Protein AF-A0A443Q8Z9-F1 (afdb_monomer)

Sequence (132 aa):
MYGNGLKPSIWPAFQRRFGIKQIIEFYGATESNSLLINILGKEGACGFFPRTVPLWFLKLLYPVALVKANEVTGEVIRNEKGLCDLVRTSGGSGLFVGKIRNDAIHRFDGYVNQAESSKKVLKDVFKKGDAF

Radius of gyration: 16.81 Å; Cα contacts (8 Å, |Δi|>4): 194; chains: 1; bounding box: 46×32×43 Å

Solvent-accessible surface area (backbone atoms only — not comparable to full-atom values): 7893 Å² total; per-residue (Å²): 88,78,49,77,72,70,59,60,89,49,43,65,59,51,30,64,76,69,69,50,90,50,51,32,27,38,42,70,52,98,80,47,41,48,72,35,49,12,78,84,41,52,84,82,47,53,43,80,81,73,82,87,52,59,66,71,60,49,42,68,80,52,48,56,48,47,29,28,33,43,90,84,81,64,48,72,42,58,48,99,87,63,27,48,39,68,52,84,55,89,92,60,68,55,46,79,44,33,44,52,41,100,46,97,69,26,39,68,90,65,50,96,52,60,71,64,30,56,73,70,51,45,65,25,38,89,44,89,86,39,46,45

Structure (mmCIF, N/CA/C/O backbone):
data_AF-A0A443Q8Z9-F1
#
_entry.id   AF-A0A443Q8Z9-F1
#
loop_
_atom_site.group_PDB
_atom_site.id
_atom_site.type_symbol
_atom_site.label_atom_id
_atom_site.label_alt_id
_atom_site.label_comp_id
_atom_site.label_asym_id
_atom_site.label_entity_id
_atom_site.label_seq_id
_atom_site.pdbx_PDB_ins_code
_atom_site.Cartn_x
_atom_site.Cartn_y
_atom_site.Cartn_z
_atom_site.occupancy
_atom_site.B_iso_or_equiv
_atom_site.auth_seq_id
_atom_site.auth_comp_id
_atom_site.auth_asym_id
_atom_site.auth_atom_id
_atom_site.pdbx_PDB_model_num
ATOM 1 N N . MET A 1 1 ? -20.363 2.525 10.542 1.00 86.25 1 MET A N 1
ATOM 2 C CA . MET A 1 1 ? -20.225 3.518 9.450 1.00 86.25 1 MET A CA 1
ATOM 3 C C . MET A 1 1 ? -19.074 3.086 8.556 1.00 86.25 1 MET A C 1
ATOM 5 O O . MET A 1 1 ? -18.115 2.559 9.103 1.00 86.25 1 MET A O 1
ATOM 9 N N . TYR A 1 2 ? -19.166 3.305 7.241 1.00 88.69 2 TYR A N 1
ATOM 10 C CA . TYR A 1 2 ? -18.125 2.973 6.258 1.00 88.69 2 TYR A CA 1
ATOM 11 C C . TYR A 1 2 ? -17.691 4.240 5.506 1.00 88.69 2 TYR A C 1
ATOM 13 O O . TYR A 1 2 ? -18.556 5.058 5.193 1.00 88.69 2 TYR A O 1
ATOM 21 N N . GLY A 1 3 ? -16.399 4.422 5.220 1.00 87.38 3 GLY A N 1
ATOM 22 C CA . GLY A 1 3 ? -15.917 5.594 4.474 1.00 87.38 3 GLY A CA 1
ATOM 23 C C . GLY A 1 3 ? -14.419 5.585 4.145 1.00 87.38 3 GLY A C 1
ATOM 24 O O . GLY A 1 3 ? -13.725 4.616 4.428 1.00 87.38 3 GLY A O 1
ATOM 25 N N . ASN A 1 4 ? -13.926 6.681 3.560 1.00 84.75 4 ASN A N 1
ATOM 26 C CA . ASN A 1 4 ? -12.547 6.810 3.051 1.00 84.75 4 ASN A CA 1
ATOM 27 C C . ASN A 1 4 ? -11.512 7.289 4.085 1.00 84.75 4 ASN A C 1
ATOM 29 O O . ASN A 1 4 ? -10.335 7.413 3.755 1.00 84.75 4 ASN A O 1
ATOM 33 N N . GLY A 1 5 ? -11.941 7.645 5.296 1.00 81.44 5 GLY A N 1
ATOM 34 C CA . GLY A 1 5 ? -11.051 8.248 6.285 1.00 81.44 5 GLY A CA 1
ATOM 35 C C . GLY A 1 5 ? -11.658 9.436 7.021 1.00 81.44 5 GLY A C 1
ATOM 36 O O . GLY A 1 5 ? -12.179 10.369 6.407 1.00 81.44 5 GLY A O 1
ATOM 37 N N . LEU A 1 6 ? -11.520 9.444 8.339 1.00 87.56 6 LEU A N 1
ATOM 38 C CA . LEU A 1 6 ? -11.675 10.597 9.209 1.00 87.56 6 LEU A CA 1
ATOM 39 C C . LEU A 1 6 ? -10.311 10.997 9.758 1.00 87.56 6 LEU A C 1
ATOM 41 O O . LEU A 1 6 ? -9.488 10.163 10.134 1.00 87.56 6 LEU A O 1
ATOM 45 N N . LYS A 1 7 ? -10.088 12.309 9.886 1.00 88.88 7 LYS A N 1
ATOM 46 C CA . LYS A 1 7 ? -8.929 12.793 10.639 1.00 88.88 7 LYS A CA 1
ATOM 47 C C . LYS A 1 7 ? -8.994 12.230 12.067 1.00 88.88 7 LYS A C 1
ATOM 49 O O . LYS A 1 7 ? -10.067 12.321 12.674 1.00 88.88 7 LYS A O 1
ATOM 54 N N . PRO A 1 8 ? -7.871 11.748 12.635 1.00 88.75 8 PRO A N 1
ATOM 55 C CA . PRO A 1 8 ? -7.844 11.221 13.999 1.00 88.75 8 PRO A CA 1
ATOM 56 C C . PRO A 1 8 ? -8.464 12.184 15.020 1.00 88.75 8 PRO A C 1
ATOM 58 O O . PRO A 1 8 ? -9.274 11.785 15.841 1.00 88.75 8 PRO A O 1
ATOM 61 N N . SER A 1 9 ? -8.223 13.492 14.881 1.00 90.81 9 SER A N 1
ATOM 62 C CA . SER A 1 9 ? -8.795 14.511 15.773 1.00 90.81 9 SER A CA 1
ATOM 63 C C . SER A 1 9 ? -10.330 14.622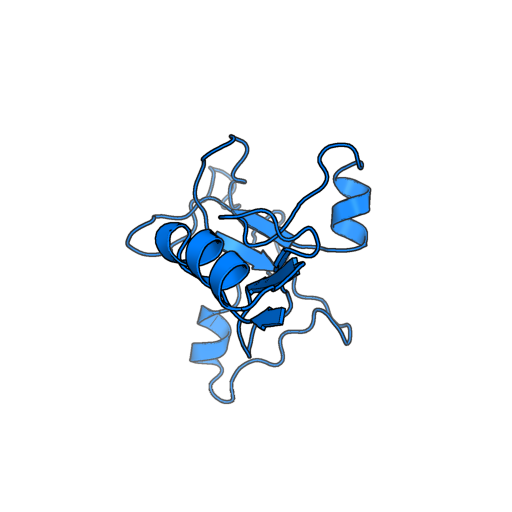 15.742 1.00 90.81 9 SER A C 1
ATOM 65 O O . SER A 1 9 ? -10.925 15.079 16.716 1.00 90.81 9 SER A O 1
ATOM 67 N N . ILE A 1 10 ? -10.987 14.220 14.649 1.00 92.19 10 ILE A N 1
ATOM 68 C CA . ILE A 1 10 ? -12.450 14.296 14.480 1.00 92.19 10 ILE A CA 1
ATOM 69 C C . ILE A 1 10 ? -13.116 12.984 14.901 1.00 92.19 10 ILE A C 1
ATOM 71 O O . ILE A 1 10 ? -14.246 12.988 15.398 1.00 92.19 10 ILE A O 1
ATOM 75 N N . TRP A 1 11 ? -12.423 11.862 14.717 1.00 92.50 11 TRP A N 1
ATOM 76 C CA . TRP A 1 11 ? -12.987 10.524 14.836 1.00 92.50 11 TRP A CA 1
ATOM 77 C C . TRP A 1 11 ? -13.674 10.263 16.189 1.00 92.50 11 TRP A C 1
ATOM 79 O O . TRP A 1 11 ? -14.864 9.917 16.174 1.00 92.50 11 TRP A O 1
ATOM 89 N N . PRO A 1 12 ? -13.043 10.492 17.362 1.00 93.31 12 PRO A N 1
ATOM 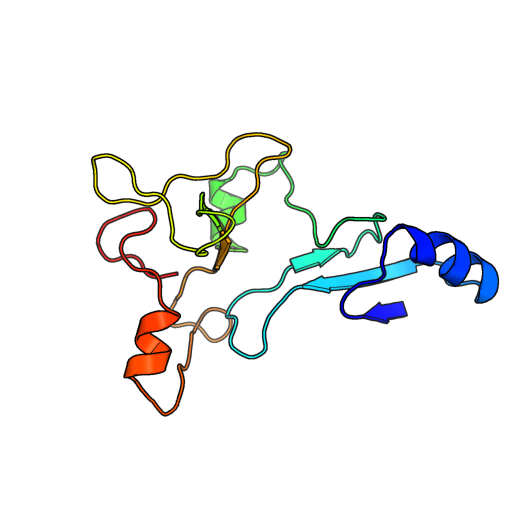90 C CA . PRO A 1 12 ? -13.690 10.215 18.644 1.00 93.31 12 PRO A CA 1
ATOM 91 C C . PRO A 1 12 ? -14.909 11.105 18.897 1.00 93.31 12 PRO A C 1
ATOM 93 O O . PRO A 1 12 ? -15.909 10.659 19.461 1.00 93.31 12 PRO A O 1
ATOM 96 N N . ALA A 1 13 ? -14.841 12.373 18.480 1.00 94.56 13 ALA A N 1
ATOM 97 C CA . ALA A 1 13 ? -15.939 13.320 18.642 1.00 94.56 13 ALA A CA 1
ATOM 98 C C . ALA A 1 13 ? -17.145 12.922 17.779 1.00 94.56 13 ALA A C 1
ATOM 100 O O . ALA A 1 13 ? -18.277 12.935 18.264 1.00 94.56 13 ALA A O 1
ATOM 101 N N . PHE A 1 14 ? -16.899 12.506 16.535 1.00 94.00 14 PHE A N 1
ATOM 102 C CA . PHE A 1 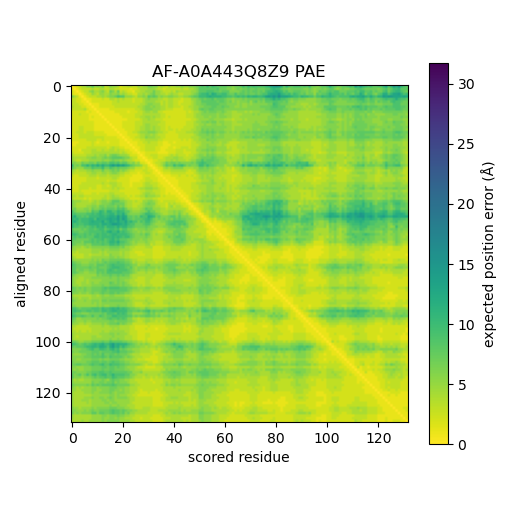14 ? -17.934 12.033 15.621 1.00 94.00 14 PHE A CA 1
ATOM 103 C C . PHE A 1 14 ? -18.608 10.757 16.141 1.00 94.00 14 PHE A C 1
ATOM 105 O O . PHE A 1 14 ? -19.837 10.701 16.211 1.00 94.00 14 PHE A O 1
ATOM 112 N N . GLN A 1 15 ? -17.825 9.762 16.581 1.00 94.38 15 GLN A N 1
ATOM 113 C CA . GLN A 1 15 ? -18.384 8.530 17.148 1.00 94.38 15 GLN A CA 1
ATOM 114 C C . GLN A 1 15 ? -19.285 8.804 18.350 1.00 94.38 15 GLN A C 1
ATOM 116 O O . GLN A 1 15 ? -20.400 8.284 18.394 1.00 94.38 15 GLN A O 1
ATOM 121 N N . ARG A 1 16 ? -18.835 9.642 19.295 1.00 95.69 16 ARG A N 1
ATOM 122 C CA . ARG A 1 16 ? -19.625 9.996 20.484 1.00 95.69 16 ARG A CA 1
ATOM 123 C C . ARG A 1 16 ? -20.893 10.759 20.126 1.00 95.69 16 ARG A C 1
ATOM 125 O O . ARG A 1 16 ? -21.957 10.416 20.627 1.00 95.69 16 ARG A O 1
ATOM 132 N N . ARG A 1 17 ? -20.793 11.763 19.249 1.00 97.12 17 ARG A N 1
ATOM 133 C CA . ARG A 1 17 ? -21.927 12.616 18.865 1.00 97.12 17 ARG A CA 1
ATOM 134 C C . ARG A 1 17 ? -23.071 11.820 18.240 1.00 97.12 17 ARG A C 1
ATOM 136 O O . ARG A 1 17 ? -24.226 12.123 18.510 1.00 97.12 17 ARG A O 1
ATOM 143 N N . PHE A 1 18 ? -22.747 10.838 17.404 1.00 96.19 18 PHE A N 1
ATOM 144 C CA . PHE A 1 18 ? -23.736 10.088 16.625 1.00 96.19 18 PHE A CA 1
ATOM 145 C C . PHE A 1 18 ? -23.958 8.654 17.128 1.00 96.19 18 PHE A C 1
ATOM 147 O O . PHE A 1 18 ? -24.657 7.883 16.477 1.00 96.19 18 PHE A O 1
ATOM 154 N N . GLY A 1 19 ? -23.358 8.268 18.260 1.00 95.06 19 GLY A N 1
ATOM 155 C CA . GLY A 1 19 ? -23.500 6.919 18.819 1.00 95.06 19 GLY A CA 1
ATOM 156 C C . GLY A 1 19 ? -22.972 5.806 17.903 1.00 95.06 19 GLY A C 1
ATOM 157 O O . GLY A 1 19 ? -23.488 4.687 17.914 1.00 95.06 19 GLY A O 1
ATOM 158 N N . ILE A 1 20 ? -21.959 6.092 17.079 1.00 94.62 20 ILE A N 1
ATOM 159 C CA . ILE A 1 20 ? -21.429 5.134 16.101 1.00 94.62 20 ILE A CA 1
ATOM 160 C C . ILE A 1 20 ? -20.503 4.138 16.801 1.00 94.62 20 ILE A C 1
ATOM 162 O O . ILE A 1 20 ? -19.356 4.458 17.117 1.00 94.62 20 ILE A O 1
ATOM 166 N N . LYS A 1 21 ? -20.979 2.899 16.973 1.00 92.25 2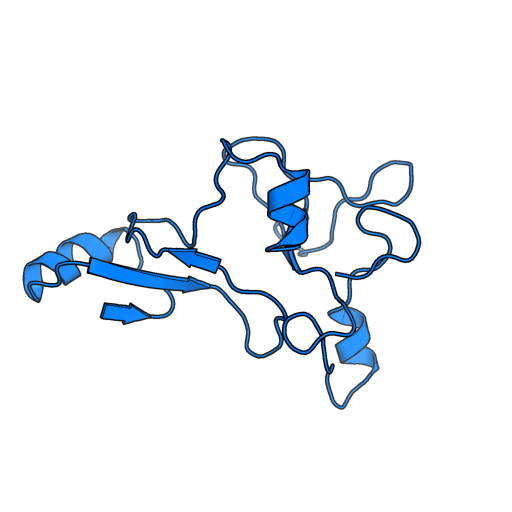1 LYS A N 1
ATOM 167 C CA . LYS A 1 21 ? -20.219 1.811 17.618 1.00 92.25 21 LYS A CA 1
ATOM 168 C C . LYS A 1 21 ? -18.886 1.514 16.929 1.00 92.25 21 LYS A C 1
ATOM 170 O O . LYS A 1 21 ? -17.893 1.271 17.600 1.00 92.25 21 LYS A O 1
ATOM 175 N N . GLN A 1 22 ? -18.869 1.544 15.597 1.00 91.50 22 GLN A N 1
ATOM 176 C CA . GLN A 1 22 ? -17.686 1.219 14.808 1.00 91.50 22 GLN A CA 1
ATOM 177 C C . GLN A 1 22 ? -17.646 2.027 13.510 1.00 91.50 22 GLN A C 1
ATOM 179 O O . GLN A 1 22 ? -18.648 2.154 12.791 1.00 91.50 22 GLN A O 1
ATOM 184 N N . ILE A 1 23 ? -16.466 2.559 13.217 1.00 91.94 23 ILE A N 1
ATOM 185 C CA . ILE A 1 23 ? -16.129 3.190 11.945 1.00 91.94 23 ILE A CA 1
ATOM 186 C C . ILE A 1 23 ? -15.171 2.247 11.225 1.00 91.94 23 ILE A C 1
ATOM 188 O O . ILE A 1 23 ? -14.188 1.809 11.813 1.00 91.94 23 ILE A O 1
ATOM 192 N N . ILE A 1 24 ? -15.499 1.903 9.986 1.00 92.31 24 ILE A N 1
ATOM 193 C CA . ILE A 1 24 ? -14.689 1.066 9.108 1.00 92.31 24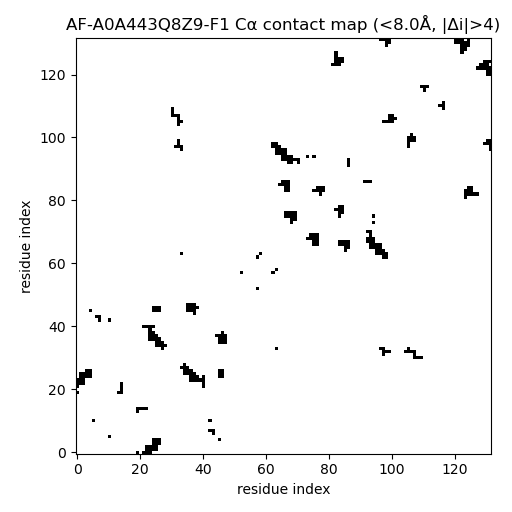 ILE A CA 1
ATOM 194 C C . ILE A 1 24 ? -14.230 1.952 7.963 1.00 92.31 24 ILE A C 1
ATOM 196 O O . ILE A 1 24 ? -15.044 2.599 7.302 1.00 92.31 24 ILE A O 1
ATOM 200 N N . GLU A 1 25 ? -12.927 1.977 7.737 1.00 92.12 25 GLU A N 1
ATOM 201 C CA . GLU A 1 25 ? -12.331 2.814 6.705 1.00 92.12 25 GLU A CA 1
ATOM 202 C C . GLU A 1 25 ? -11.665 1.966 5.650 1.00 92.12 25 GLU A C 1
ATOM 204 O O . GLU A 1 25 ? -11.094 0.925 5.974 1.00 92.12 25 GLU A O 1
ATOM 209 N N . PHE A 1 26 ? -11.725 2.417 4.406 1.00 90.12 26 PHE A N 1
ATOM 210 C CA . PHE A 1 26 ? -10.965 1.817 3.329 1.00 90.12 26 PHE A CA 1
ATOM 211 C C . PHE A 1 26 ? -10.074 2.851 2.650 1.00 90.12 26 PHE A C 1
ATOM 213 O O . PHE A 1 26 ? -10.425 4.022 2.527 1.00 90.12 26 PHE A O 1
ATOM 220 N N . TYR A 1 27 ? -8.906 2.393 2.216 1.00 88.88 27 TYR A N 1
ATOM 221 C CA . TYR A 1 27 ? -7.941 3.162 1.452 1.00 88.88 27 TYR A CA 1
ATOM 222 C C . TYR A 1 27 ? -7.659 2.432 0.144 1.00 88.88 27 TYR A C 1
ATOM 224 O O . TYR A 1 27 ? -7.254 1.268 0.138 1.00 88.88 27 TYR A O 1
ATOM 232 N N . GLY A 1 28 ? -7.884 3.116 -0.967 1.00 88.25 28 GLY A N 1
ATOM 233 C CA . GLY A 1 28 ? -7.701 2.584 -2.306 1.00 88.25 28 GLY A CA 1
ATOM 234 C C . GLY A 1 28 ? -7.884 3.682 -3.345 1.00 88.25 28 GLY A C 1
ATOM 235 O O . GLY A 1 28 ? -8.117 4.842 -3.008 1.00 88.25 28 GLY A O 1
ATOM 236 N N . ALA A 1 29 ? -7.787 3.296 -4.609 1.00 84.62 29 ALA A N 1
ATOM 237 C CA . ALA A 1 29 ? -8.035 4.156 -5.758 1.00 84.62 29 ALA A CA 1
ATOM 238 C C . ALA A 1 29 ? -8.944 3.411 -6.740 1.00 84.62 29 ALA A C 1
ATOM 240 O O . ALA A 1 29 ? -8.938 2.181 -6.756 1.00 84.62 29 ALA A O 1
ATOM 241 N N . THR A 1 30 ? -9.695 4.146 -7.562 1.00 81.31 30 THR A N 1
ATOM 242 C CA . THR A 1 30 ? -10.583 3.574 -8.591 1.00 81.31 30 THR A CA 1
ATOM 243 C C . THR A 1 30 ? -9.825 2.627 -9.517 1.00 81.31 30 THR A C 1
ATOM 245 O O . THR A 1 30 ? -10.350 1.607 -9.947 1.00 81.31 30 THR A O 1
ATOM 248 N N . GLU A 1 31 ? -8.571 2.964 -9.793 1.00 80.94 31 GLU A N 1
ATOM 249 C CA . GLU A 1 31 ? -7.690 2.245 -10.706 1.00 80.94 31 GLU A CA 1
ATOM 250 C C . GLU A 1 31 ? -6.744 1.281 -9.985 1.00 80.94 31 GLU A C 1
ATOM 252 O O . GLU A 1 31 ? -5.919 0.630 -10.621 1.00 80.94 31 GLU A O 1
ATOM 257 N N . SER A 1 32 ? -6.832 1.205 -8.656 1.00 79.38 32 SER A N 1
ATOM 258 C CA . SER A 1 32 ? -5.997 0.319 -7.856 1.00 79.38 32 SER A CA 1
ATOM 259 C C . SER A 1 32 ? -6.526 -1.107 -7.925 1.00 79.38 32 SER A C 1
ATOM 261 O O . SER A 1 32 ? -7.706 -1.366 -7.707 1.00 79.38 32 SER A O 1
ATOM 263 N N . ASN A 1 33 ? -5.622 -2.057 -8.118 1.00 87.25 33 ASN A N 1
ATOM 264 C CA . ASN A 1 33 ? -5.885 -3.493 -8.027 1.00 87.25 33 ASN A CA 1
ATOM 265 C C . ASN A 1 33 ? -5.799 -4.022 -6.578 1.00 87.25 33 ASN A C 1
ATOM 267 O O . ASN A 1 33 ? -5.606 -5.216 -6.341 1.00 87.25 33 ASN A O 1
ATOM 271 N N . SER A 1 34 ? -5.810 -3.128 -5.587 1.00 88.06 34 SER A N 1
ATOM 272 C CA . SER A 1 34 ? -5.612 -3.435 -4.168 1.00 88.06 34 SER A CA 1
ATOM 273 C C . SER A 1 34 ? -6.254 -2.374 -3.272 1.00 88.06 34 SER A C 1
ATOM 275 O O . SER A 1 34 ? -6.351 -1.202 -3.642 1.00 88.06 34 SER A O 1
ATOM 277 N N . LEU A 1 35 ? -6.680 -2.781 -2.074 1.00 88.56 35 LEU A N 1
ATOM 278 C CA . LEU A 1 35 ? -7.401 -1.943 -1.109 1.00 88.56 35 LEU A CA 1
ATOM 279 C C . LEU A 1 35 ? -7.034 -2.289 0.342 1.00 88.56 35 LEU A C 1
ATOM 281 O O . LEU A 1 35 ? -6.958 -3.456 0.718 1.00 88.56 35 LEU A O 1
ATOM 285 N N . LEU A 1 36 ? -6.813 -1.304 1.197 1.00 89.56 36 LEU A N 1
ATOM 286 C CA . LEU A 1 36 ? -6.672 -1.531 2.637 1.00 89.56 36 LEU A CA 1
ATOM 287 C C . LEU A 1 36 ? -8.007 -1.271 3.315 1.00 89.56 36 LEU A C 1
ATOM 289 O O . LEU A 1 36 ? -8.694 -0.326 2.949 1.00 89.56 36 LEU A O 1
ATOM 293 N N . ILE A 1 37 ? -8.375 -2.102 4.293 1.00 90.31 37 ILE A N 1
ATOM 294 C CA . ILE A 1 37 ? -9.566 -1.871 5.114 1.00 90.31 37 ILE A CA 1
ATOM 295 C C . ILE A 1 37 ? -9.186 -1.950 6.587 1.00 90.31 37 ILE A C 1
ATOM 297 O O . ILE A 1 37 ? -8.676 -2.966 7.069 1.00 90.31 37 ILE A O 1
ATOM 301 N N . ASN A 1 38 ? -9.501 -0.897 7.332 1.00 92.44 38 ASN A N 1
ATOM 302 C CA . ASN A 1 38 ? -9.487 -0.875 8.785 1.00 92.44 38 ASN A CA 1
ATOM 303 C C . ASN A 1 38 ? -10.783 -1.487 9.337 1.00 92.44 38 ASN A C 1
ATOM 305 O O . ASN A 1 38 ? -11.648 -0.800 9.879 1.00 92.44 38 ASN A O 1
ATOM 309 N N . ILE A 1 39 ? -10.921 -2.807 9.189 1.00 90.25 39 ILE A N 1
ATOM 310 C CA . ILE A 1 39 ? -12.108 -3.550 9.647 1.00 90.25 39 ILE A CA 1
ATOM 311 C C . ILE A 1 39 ? -12.234 -3.492 11.174 1.00 90.25 39 ILE A C 1
ATOM 313 O O . ILE A 1 39 ? -13.337 -3.520 11.706 1.00 90.25 39 ILE A O 1
ATOM 317 N N . LEU A 1 40 ? -11.113 -3.374 11.890 1.00 90.56 40 LEU A N 1
ATOM 318 C CA . LEU A 1 40 ? -11.095 -3.311 13.352 1.00 90.56 40 LEU A CA 1
ATOM 319 C C . LEU A 1 40 ? -11.516 -1.938 13.902 1.00 90.56 40 LEU A C 1
ATOM 321 O O . LEU A 1 40 ? -11.745 -1.818 15.101 1.00 90.56 40 LEU A O 1
ATOM 325 N N . GLY A 1 41 ? -11.631 -0.911 13.053 1.00 90.12 41 GLY A N 1
ATOM 326 C CA . GLY A 1 41 ? -11.974 0.452 13.466 1.00 90.12 41 GLY A CA 1
ATOM 327 C C . GLY A 1 41 ? -10.940 1.088 14.393 1.00 90.12 41 GLY A C 1
ATOM 328 O O . GLY A 1 41 ? -11.289 1.862 15.284 1.00 90.12 41 GLY A O 1
ATOM 329 N N . LYS A 1 42 ? -9.661 0.741 14.214 1.00 91.06 42 LYS A N 1
ATOM 330 C CA . LYS A 1 42 ? -8.564 1.317 14.991 1.00 91.06 42 LYS A CA 1
ATOM 331 C C . LYS A 1 42 ? -8.330 2.761 14.551 1.00 91.06 42 LYS A C 1
ATOM 333 O O . LYS A 1 42 ? -7.921 2.987 13.418 1.00 91.06 42 LYS A O 1
ATOM 338 N N . GLU A 1 43 ? -8.548 3.717 15.446 1.00 90.19 43 GLU A N 1
ATOM 339 C CA . GLU A 1 43 ? -8.298 5.136 15.171 1.00 90.19 43 GLU A CA 1
ATOM 340 C C . GLU A 1 43 ? -6.892 5.366 14.587 1.00 90.19 43 GLU A C 1
ATOM 342 O O . GLU A 1 43 ? -5.898 4.853 15.113 1.00 90.19 43 GLU A O 1
ATOM 347 N N . GLY A 1 44 ? -6.829 6.119 13.484 1.00 85.56 44 GLY A N 1
ATOM 348 C CA . GLY A 1 44 ? -5.586 6.474 12.795 1.00 85.56 44 GLY A CA 1
ATOM 349 C C . GLY A 1 44 ? -4.987 5.382 11.902 1.00 85.56 44 GLY A C 1
ATOM 350 O O . GLY A 1 44 ? -3.941 5.613 11.301 1.00 85.56 44 GLY A O 1
ATOM 351 N N . ALA A 1 45 ? -5.620 4.212 11.786 1.00 88.81 45 ALA A N 1
ATOM 352 C CA . ALA A 1 45 ? -5.189 3.157 10.872 1.00 88.81 45 ALA A CA 1
ATOM 353 C C . ALA A 1 45 ? -6.031 3.145 9.587 1.00 88.81 45 ALA A C 1
ATOM 355 O O . ALA A 1 45 ? -7.251 3.261 9.637 1.00 88.81 45 ALA A O 1
ATOM 356 N N . CYS A 1 46 ? -5.394 2.901 8.440 1.00 83.81 46 CYS A N 1
ATOM 357 C CA . CYS A 1 46 ? -6.072 2.657 7.158 1.00 83.81 46 CYS A CA 1
ATOM 358 C C . CYS A 1 46 ? -6.245 1.158 6.837 1.00 83.81 46 CYS A C 1
ATOM 360 O O . CYS A 1 46 ? -6.878 0.792 5.851 1.00 83.81 46 CYS A O 1
ATOM 362 N N . GLY A 1 47 ? -5.692 0.274 7.672 1.00 86.88 47 GLY A N 1
ATOM 363 C CA . GLY A 1 47 ? -5.753 -1.174 7.514 1.00 86.88 47 GLY A CA 1
ATOM 364 C C . GLY A 1 47 ? -4.895 -1.903 8.542 1.00 86.88 47 GLY A C 1
ATOM 365 O O . GLY A 1 47 ? -4.271 -1.281 9.403 1.00 86.88 47 GLY A O 1
ATOM 366 N N . PHE A 1 48 ? -4.857 -3.232 8.454 1.00 84.25 48 PHE A N 1
ATOM 367 C CA . PHE A 1 48 ? -4.047 -4.070 9.336 1.00 84.25 48 PHE A CA 1
ATOM 368 C C . PHE A 1 48 ? -3.365 -5.198 8.561 1.00 84.25 48 PHE A C 1
ATOM 370 O O . PHE A 1 48 ? -4.021 -5.960 7.854 1.00 84.25 48 PHE A O 1
ATOM 377 N N . PHE A 1 49 ? -2.051 -5.334 8.749 1.00 79.06 49 PHE A N 1
ATOM 378 C CA . PHE A 1 49 ? -1.281 -6.479 8.273 1.00 79.06 49 PHE A CA 1
ATOM 379 C C . PHE A 1 49 ? -0.886 -7.360 9.461 1.00 79.06 49 PHE A C 1
ATOM 381 O O . PHE A 1 49 ? -0.084 -6.922 10.296 1.00 79.06 49 PHE A O 1
ATOM 388 N N . PRO A 1 50 ? -1.410 -8.595 9.562 1.00 75.62 50 PRO A N 1
ATOM 389 C CA . PRO A 1 50 ? -1.056 -9.489 10.653 1.00 75.62 50 PRO A CA 1
ATOM 390 C C . PRO A 1 50 ? 0.419 -9.886 10.556 1.00 75.62 50 PRO A C 1
ATOM 392 O O . PRO A 1 50 ? 0.847 -10.491 9.577 1.00 75.62 50 PRO A O 1
ATOM 395 N N . ARG A 1 51 ? 1.202 -9.576 11.597 1.00 71.69 51 ARG A N 1
ATOM 396 C CA . ARG A 1 51 ? 2.617 -9.991 11.695 1.00 71.69 51 ARG A CA 1
ATOM 397 C C . ARG A 1 51 ? 2.801 -11.435 12.166 1.00 71.69 51 ARG A C 1
ATOM 399 O O . ARG A 1 51 ? 3.892 -11.976 12.041 1.00 71.69 51 ARG A O 1
ATOM 406 N N . THR A 1 52 ? 1.757 -12.040 12.725 1.00 78.19 52 THR A N 1
ATOM 407 C CA . THR A 1 52 ? 1.764 -13.420 13.236 1.00 78.19 52 THR A CA 1
ATOM 408 C C . THR A 1 52 ? 1.573 -14.462 12.136 1.00 78.19 52 THR A C 1
ATOM 410 O O . THR A 1 52 ? 1.908 -15.626 12.329 1.00 78.19 52 THR A O 1
ATOM 413 N N . VAL A 1 53 ? 1.051 -14.056 10.977 1.00 77.94 53 VAL A N 1
ATOM 414 C CA . VAL A 1 53 ? 0.877 -14.928 9.815 1.00 77.94 53 VAL A CA 1
ATOM 415 C C . VAL A 1 53 ? 2.175 -14.930 9.003 1.00 77.94 53 VAL A C 1
ATOM 417 O O . VAL A 1 53 ? 2.721 -13.854 8.741 1.00 77.94 53 VAL A O 1
ATOM 420 N N . PRO A 1 54 ? 2.680 -16.097 8.561 1.00 81.81 54 PRO A N 1
ATOM 421 C CA . PRO A 1 54 ? 3.864 -16.147 7.716 1.00 81.81 54 PRO A CA 1
ATOM 422 C C . PRO A 1 54 ? 3.704 -15.273 6.465 1.00 81.81 54 PRO A C 1
ATOM 424 O O . PRO A 1 54 ? 2.731 -15.399 5.720 1.00 81.81 54 PRO A O 1
ATOM 427 N N . LEU A 1 55 ? 4.687 -14.403 6.204 1.00 75.50 55 LEU A N 1
ATOM 428 C CA . LEU A 1 55 ? 4.630 -13.422 5.110 1.00 75.50 55 LEU A CA 1
ATOM 429 C C . LEU A 1 55 ? 4.377 -14.055 3.734 1.00 75.50 55 LEU A C 1
ATOM 431 O O . LEU A 1 55 ? 3.737 -13.437 2.890 1.00 75.50 55 LEU A O 1
ATOM 435 N N . TRP A 1 56 ? 4.872 -15.273 3.494 1.00 81.12 56 TRP A N 1
ATOM 436 C CA . TRP A 1 56 ? 4.643 -15.990 2.237 1.00 81.12 56 TRP A CA 1
ATOM 437 C C . TRP A 1 56 ? 3.161 -16.340 2.032 1.00 81.12 56 TRP A C 1
ATOM 439 O O . TRP A 1 56 ? 2.663 -16.221 0.916 1.00 81.12 56 TRP A O 1
ATOM 449 N N . PHE A 1 57 ? 2.450 -16.702 3.104 1.00 84.25 57 PHE A N 1
ATOM 450 C CA . PHE A 1 57 ? 1.027 -17.032 3.067 1.00 84.25 57 PHE A CA 1
ATOM 451 C C . PHE A 1 57 ? 0.182 -15.769 2.900 1.00 84.25 57 PHE A C 1
ATOM 453 O O . PHE A 1 57 ? -0.706 -15.714 2.052 1.00 84.25 57 PHE A O 1
ATOM 460 N N . LEU A 1 58 ? 0.526 -14.706 3.632 1.00 78.88 58 LEU A N 1
ATOM 461 C CA . LEU A 1 58 ? -0.145 -13.415 3.492 1.00 78.88 58 LEU A CA 1
ATOM 462 C C . LEU A 1 58 ? 0.003 -12.853 2.070 1.00 78.88 58 LEU A C 1
ATOM 464 O O . LEU A 1 58 ? -0.978 -12.410 1.487 1.00 78.88 58 LEU A O 1
ATOM 468 N N . LYS A 1 59 ? 1.195 -12.961 1.467 1.00 78.50 59 LYS A N 1
ATOM 469 C CA . LYS A 1 59 ? 1.444 -12.570 0.067 1.00 78.50 59 LYS A CA 1
ATOM 470 C C . LYS A 1 59 ? 0.738 -13.453 -0.965 1.00 78.50 59 LYS A C 1
ATOM 472 O O . LYS A 1 59 ? 0.608 -13.039 -2.117 1.00 78.50 59 LYS A O 1
ATOM 477 N N . LEU A 1 60 ? 0.342 -14.673 -0.606 1.00 81.38 60 LEU A N 1
ATOM 478 C CA . LEU A 1 60 ? -0.436 -15.533 -1.495 1.00 81.38 60 LEU A CA 1
ATOM 479 C C . LEU A 1 60 ? -1.876 -15.023 -1.597 1.00 81.38 60 LEU A C 1
ATOM 481 O O . LEU A 1 60 ? -2.368 -14.861 -2.712 1.00 81.38 60 LEU A O 1
ATOM 485 N N . LEU A 1 61 ? -2.492 -14.741 -0.443 1.00 81.12 61 LEU A N 1
ATOM 486 C CA . LEU A 1 61 ? -3.881 -14.290 -0.329 1.00 81.12 61 LEU A CA 1
ATOM 487 C C . LEU A 1 61 ? -4.067 -12.811 -0.670 1.00 81.12 61 LEU A C 1
ATOM 489 O O . LEU A 1 61 ? -5.084 -12.442 -1.244 1.00 81.12 61 LEU A O 1
ATOM 493 N N . TYR A 1 62 ? -3.100 -11.972 -0.304 1.00 84.88 62 TYR A N 1
ATOM 494 C CA . TYR A 1 62 ? -3.184 -10.531 -0.473 1.00 84.88 62 TYR A CA 1
ATOM 495 C C . TYR A 1 62 ? -1.818 -9.965 -0.899 1.00 84.88 62 TYR A C 1
ATOM 497 O O . TYR A 1 62 ? -0.990 -9.599 -0.057 1.00 84.88 62 TYR A O 1
ATOM 505 N N . PRO A 1 63 ? -1.516 -9.974 -2.213 1.00 88.38 63 PRO A N 1
ATOM 506 C CA . PRO A 1 63 ? -0.171 -9.780 -2.746 1.00 88.38 63 PRO A CA 1
ATOM 507 C C . PRO A 1 63 ? 0.232 -8.306 -2.837 1.00 88.38 63 PRO A C 1
ATOM 509 O O . PRO A 1 63 ? 0.592 -7.813 -3.903 1.00 88.38 63 PRO A O 1
ATOM 512 N N . VAL A 1 64 ? 0.209 -7.614 -1.708 1.00 90.25 64 VAL A N 1
ATOM 513 C CA . VAL A 1 64 ? 0.551 -6.195 -1.605 1.00 90.25 64 VAL A CA 1
ATOM 514 C C . VAL A 1 64 ? 1.846 -5.986 -0.831 1.00 90.25 64 VAL A C 1
ATOM 516 O O . VAL A 1 64 ? 2.320 -6.872 -0.109 1.00 90.25 64 VAL A O 1
ATOM 519 N N . ALA A 1 65 ? 2.440 -4.809 -0.981 1.00 90.12 65 ALA A N 1
ATOM 520 C CA . ALA A 1 65 ? 3.648 -4.432 -0.268 1.00 90.12 65 ALA A CA 1
ATOM 521 C C . ALA A 1 65 ? 3.730 -2.922 -0.029 1.00 90.12 65 ALA A C 1
ATOM 523 O O . ALA A 1 65 ? 3.105 -2.132 -0.728 1.00 90.12 65 ALA A O 1
ATOM 524 N N . LEU A 1 66 ? 4.549 -2.538 0.951 1.00 91.44 66 LEU A N 1
ATOM 525 C CA . LEU A 1 66 ? 4.960 -1.157 1.180 1.00 91.44 66 LEU A CA 1
ATOM 526 C C . LEU A 1 66 ? 6.439 -1.030 0.801 1.00 91.44 66 LEU A C 1
ATOM 528 O O . LEU A 1 66 ? 7.310 -1.589 1.481 1.00 91.44 66 LEU A O 1
ATOM 532 N N . VAL A 1 67 ? 6.719 -0.351 -0.307 1.00 94.88 67 VAL A N 1
ATOM 533 C CA . VAL A 1 67 ? 8.082 -0.134 -0.813 1.00 94.88 67 VAL A CA 1
ATOM 534 C C . VAL A 1 67 ? 8.570 1.258 -0.442 1.00 94.88 67 VAL A C 1
ATOM 536 O O . VAL A 1 67 ? 7.783 2.194 -0.347 1.00 94.88 67 VAL A O 1
ATOM 539 N N . LYS A 1 68 ? 9.870 1.410 -0.208 1.00 95.81 68 LYS A N 1
ATOM 540 C CA . LYS A 1 68 ? 10.469 2.712 0.072 1.00 95.81 68 LYS A CA 1
ATOM 541 C C . LYS A 1 68 ? 10.304 3.616 -1.144 1.00 95.81 68 LYS A C 1
ATOM 543 O O . LYS A 1 68 ? 10.600 3.209 -2.267 1.00 95.81 68 LYS A O 1
ATOM 548 N N . ALA A 1 69 ? 9.878 4.843 -0.900 1.00 95.69 69 ALA A N 1
ATOM 549 C CA . ALA A 1 69 ? 9.747 5.870 -1.917 1.00 95.69 69 ALA A CA 1
ATOM 550 C C . ALA A 1 69 ? 10.176 7.218 -1.341 1.00 95.69 69 ALA A C 1
ATOM 552 O O . ALA A 1 69 ? 10.152 7.417 -0.126 1.00 95.69 69 ALA A O 1
ATOM 553 N N . ASN A 1 70 ? 10.587 8.129 -2.214 1.00 93.38 70 ASN A N 1
ATOM 554 C CA . ASN A 1 70 ? 10.816 9.516 -1.853 1.00 93.38 70 ASN A CA 1
ATOM 555 C C . ASN A 1 70 ? 9.471 10.173 -1.499 1.00 93.38 70 ASN A C 1
ATOM 557 O O . ASN A 1 70 ? 8.526 10.110 -2.280 1.00 93.38 70 ASN A O 1
ATOM 561 N N . GLU A 1 71 ? 9.383 10.807 -0.331 1.00 88.06 71 GLU A N 1
ATOM 562 C CA . GLU A 1 71 ? 8.126 11.379 0.173 1.00 88.06 71 GLU A CA 1
ATOM 563 C C . GLU A 1 71 ? 7.618 12.575 -0.644 1.00 88.06 71 GLU A C 1
ATOM 565 O O . GLU A 1 71 ? 6.427 12.872 -0.617 1.00 88.06 71 GLU A O 1
ATOM 570 N N . VAL A 1 72 ? 8.508 13.255 -1.371 1.00 89.69 72 VAL A N 1
ATOM 571 C CA . VAL A 1 72 ? 8.180 14.443 -2.167 1.00 89.69 72 VAL A CA 1
ATOM 572 C C . VAL A 1 72 ? 7.863 14.059 -3.608 1.00 89.69 72 VAL A C 1
ATOM 574 O O . VAL A 1 72 ? 6.853 14.498 -4.152 1.00 89.69 72 VAL A O 1
ATOM 577 N N . THR A 1 73 ? 8.713 13.245 -4.239 1.00 91.12 73 THR A N 1
ATOM 578 C CA . THR A 1 73 ? 8.554 12.892 -5.661 1.00 91.12 73 THR A CA 1
ATOM 579 C C . THR A 1 73 ? 7.672 11.665 -5.878 1.00 91.12 73 THR A C 1
ATOM 581 O O . THR A 1 73 ? 7.146 11.476 -6.971 1.00 91.12 73 THR A O 1
ATOM 584 N N . GLY A 1 74 ? 7.507 10.816 -4.860 1.00 88.88 74 GLY A N 1
ATOM 585 C CA . GLY A 1 74 ? 6.818 9.528 -4.968 1.00 88.88 74 GLY A CA 1
ATOM 586 C C . GLY A 1 74 ? 7.625 8.446 -5.694 1.00 88.88 74 GLY A C 1
ATOM 587 O O . GLY A 1 74 ? 7.138 7.329 -5.868 1.00 88.88 74 GLY A O 1
ATOM 588 N N . GLU A 1 75 ? 8.857 8.742 -6.113 1.00 92.88 75 GLU A N 1
ATOM 589 C CA . GLU A 1 75 ? 9.702 7.791 -6.832 1.00 92.88 75 GLU A CA 1
ATOM 590 C C . GLU A 1 75 ? 10.218 6.695 -5.902 1.00 92.88 75 GLU A C 1
ATOM 592 O O . GLU A 1 75 ? 10.662 6.954 -4.780 1.00 92.88 75 GLU A O 1
ATOM 597 N N . VAL A 1 76 ? 10.186 5.451 -6.375 1.00 95.69 76 VAL A N 1
ATOM 598 C CA . VAL A 1 76 ? 10.639 4.307 -5.582 1.00 95.69 76 VAL A CA 1
ATOM 599 C C . VAL A 1 76 ? 12.153 4.288 -5.417 1.00 95.69 76 VAL A C 1
ATOM 601 O O . VAL A 1 76 ? 12.913 4.551 -6.349 1.00 95.69 76 VAL A O 1
ATOM 604 N N . ILE A 1 77 ? 12.599 3.894 -4.229 1.00 95.00 77 ILE A N 1
ATOM 605 C CA . ILE A 1 77 ? 14.018 3.732 -3.923 1.00 95.00 77 ILE A CA 1
ATOM 606 C C . ILE A 1 77 ? 14.424 2.302 -4.278 1.00 95.00 77 ILE A C 1
ATOM 608 O O . ILE A 1 77 ? 13.872 1.328 -3.751 1.00 95.00 77 ILE A O 1
ATOM 612 N N . ARG A 1 78 ? 15.400 2.183 -5.183 1.00 95.31 78 ARG A N 1
ATOM 613 C CA . ARG A 1 78 ? 15.925 0.903 -5.666 1.00 95.31 78 ARG A CA 1
ATOM 614 C C . ARG A 1 78 ? 17.295 0.603 -5.058 1.00 95.31 78 ARG A C 1
ATOM 616 O O . ARG A 1 78 ? 18.102 1.506 -4.865 1.00 95.31 78 ARG A O 1
ATOM 623 N N . ASN A 1 79 ? 17.551 -0.668 -4.771 1.00 95.19 79 ASN A N 1
ATOM 624 C CA . ASN A 1 79 ? 18.850 -1.163 -4.319 1.00 95.19 79 ASN A CA 1
ATOM 625 C C . ASN A 1 79 ? 19.820 -1.391 -5.491 1.00 95.19 79 ASN A C 1
ATOM 627 O O . ASN A 1 79 ? 19.465 -1.226 -6.657 1.00 95.19 79 ASN A O 1
ATOM 631 N N . GLU A 1 80 ? 21.036 -1.843 -5.179 1.00 95.88 80 GLU A N 1
ATOM 632 C CA . GLU A 1 80 ? 22.117 -2.120 -6.142 1.00 95.88 80 GLU A CA 1
ATOM 633 C C . GLU A 1 80 ? 21.731 -3.112 -7.254 1.00 95.88 80 GLU A C 1
ATOM 635 O O . GLU A 1 80 ? 22.314 -3.099 -8.334 1.00 95.88 80 GLU A O 1
ATOM 640 N N . LYS A 1 81 ? 20.717 -3.960 -7.030 1.00 94.81 81 LYS A N 1
ATOM 641 C CA . LYS A 1 81 ? 20.195 -4.908 -8.033 1.00 94.81 81 LYS A CA 1
ATOM 642 C C . LYS A 1 81 ? 19.134 -4.281 -8.947 1.00 94.81 81 LYS A C 1
ATOM 644 O O . LYS A 1 81 ? 18.552 -4.968 -9.790 1.00 94.81 81 LYS A O 1
ATOM 649 N N . GLY A 1 82 ? 18.834 -2.997 -8.759 1.00 95.38 82 GLY A N 1
ATOM 650 C CA . GLY A 1 82 ? 17.772 -2.274 -9.453 1.00 95.38 82 GLY A CA 1
ATOM 651 C C . GLY A 1 82 ? 16.361 -2.684 -9.020 1.00 95.38 82 GLY A C 1
ATOM 652 O O . GLY A 1 82 ? 15.412 -2.435 -9.764 1.00 95.38 82 GLY A O 1
ATOM 653 N N . LEU A 1 83 ? 16.209 -3.325 -7.857 1.00 96.88 83 LEU A N 1
ATOM 654 C CA . LEU A 1 83 ? 14.925 -3.762 -7.292 1.00 96.88 83 LEU A CA 1
ATOM 655 C C . LEU A 1 83 ? 14.483 -2.821 -6.168 1.00 96.88 83 LEU A C 1
ATOM 657 O O . LEU A 1 83 ? 15.321 -2.174 -5.552 1.00 96.88 83 LEU A O 1
ATOM 661 N N . CYS A 1 84 ? 13.188 -2.753 -5.876 1.00 96.38 84 CYS A N 1
ATOM 662 C CA . CYS A 1 84 ? 12.646 -1.881 -4.833 1.00 96.38 84 CYS A CA 1
ATOM 663 C C . CYS A 1 84 ? 12.902 -2.439 -3.429 1.00 96.38 84 CYS A C 1
ATOM 665 O O . CYS A 1 84 ? 12.707 -3.629 -3.162 1.00 96.38 84 CYS A O 1
ATOM 667 N N . ASP A 1 85 ? 13.270 -1.558 -2.502 1.00 93.06 85 ASP A N 1
ATOM 668 C CA . ASP A 1 85 ? 13.418 -1.930 -1.098 1.00 93.06 85 ASP A CA 1
ATOM 669 C C . ASP A 1 85 ? 12.087 -1.872 -0.348 1.00 93.06 85 ASP A C 1
ATOM 671 O O . ASP A 1 85 ? 11.289 -0.955 -0.514 1.00 93.06 85 ASP A O 1
ATOM 675 N N . LEU A 1 86 ? 11.862 -2.837 0.545 1.00 91.56 86 LEU A N 1
ATOM 676 C CA . LEU A 1 86 ? 10.709 -2.834 1.445 1.00 91.56 86 LEU A CA 1
ATOM 677 C C . LEU A 1 86 ? 10.906 -1.863 2.607 1.00 91.56 86 LEU A C 1
ATOM 679 O O . LEU A 1 86 ? 11.997 -1.755 3.180 1.00 91.56 86 LEU A O 1
ATOM 683 N N . VAL A 1 87 ? 9.805 -1.263 3.046 1.00 91.19 87 VAL A N 1
ATOM 684 C CA . VAL A 1 87 ? 9.736 -0.638 4.365 1.00 91.19 87 VAL A CA 1
ATOM 685 C C . VAL A 1 87 ? 9.687 -1.753 5.412 1.00 91.19 87 VAL A C 1
ATOM 687 O O . VAL A 1 87 ? 8.707 -2.487 5.518 1.00 91.19 87 VAL A O 1
ATOM 6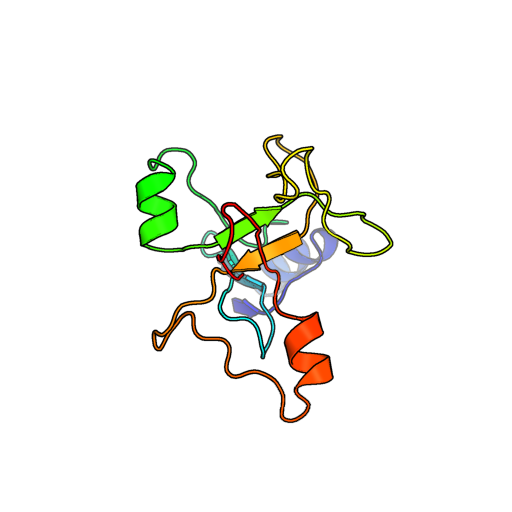90 N N . ARG A 1 88 ? 10.783 -1.931 6.158 1.00 84.88 88 ARG A N 1
ATOM 691 C CA . ARG A 1 88 ? 10.921 -2.993 7.177 1.00 84.88 88 ARG A CA 1
ATOM 692 C C . ARG A 1 88 ? 10.712 -2.502 8.607 1.00 84.88 88 ARG A C 1
ATOM 694 O O . ARG A 1 88 ? 10.498 -3.315 9.503 1.00 84.88 88 ARG A O 1
ATOM 701 N N . THR A 1 89 ? 10.806 -1.197 8.831 1.00 82.56 89 THR A N 1
ATOM 702 C CA . THR A 1 89 ? 10.750 -0.593 10.162 1.00 82.56 89 THR A CA 1
ATOM 703 C C . THR A 1 89 ? 9.349 -0.093 10.487 1.00 82.56 89 THR A C 1
ATOM 705 O O . THR A 1 89 ? 8.611 0.381 9.625 1.00 82.56 89 THR A O 1
ATOM 708 N N . SER A 1 90 ? 8.979 -0.191 11.764 1.00 83.38 90 SER A N 1
ATOM 709 C CA . SER A 1 90 ? 7.766 0.456 12.263 1.00 83.38 90 SER A CA 1
ATOM 710 C C . SER A 1 90 ? 7.916 1.973 12.162 1.00 83.38 90 SER A C 1
ATOM 712 O O . SER A 1 90 ? 8.978 2.494 12.490 1.00 83.38 90 SER A O 1
ATOM 714 N N . GLY A 1 91 ? 6.867 2.664 11.718 1.00 85.25 91 GLY A N 1
ATOM 715 C CA . GLY A 1 91 ? 6.892 4.116 11.509 1.00 85.25 91 GLY A CA 1
ATOM 716 C C . GLY A 1 91 ? 7.568 4.567 10.210 1.00 85.25 91 GLY A C 1
ATOM 717 O O . GLY A 1 91 ? 7.600 5.762 9.948 1.00 85.25 91 GLY A O 1
ATOM 718 N N . GLY A 1 92 ? 8.083 3.643 9.391 1.00 88.38 92 GLY A N 1
ATOM 719 C CA . GLY A 1 92 ? 8.572 3.977 8.055 1.00 88.38 92 GLY A CA 1
ATOM 720 C C . GLY A 1 92 ? 7.428 4.297 7.090 1.00 88.38 92 GLY A C 1
ATOM 721 O O . GLY A 1 92 ? 6.384 3.642 7.115 1.00 88.38 92 GLY A O 1
ATOM 722 N N . SER A 1 93 ? 7.649 5.284 6.227 1.00 90.00 93 SER A N 1
ATOM 723 C CA . SER A 1 93 ? 6.767 5.680 5.130 1.00 90.00 93 SER A CA 1
ATOM 724 C C . SER A 1 93 ? 7.207 5.030 3.814 1.00 90.00 93 SER A C 1
ATOM 726 O O . SER A 1 93 ? 8.354 4.604 3.645 1.00 90.00 93 SER A O 1
ATOM 728 N N . GLY A 1 94 ? 6.274 4.912 2.872 1.00 92.69 94 GLY A N 1
ATOM 729 C CA . GLY A 1 94 ? 6.549 4.338 1.563 1.00 92.69 94 GLY A CA 1
ATOM 730 C C . GLY A 1 94 ? 5.330 4.336 0.654 1.00 92.69 94 GLY A C 1
ATOM 731 O O . GLY A 1 94 ? 4.256 4.807 1.025 1.00 92.69 94 GLY A O 1
ATOM 732 N N . LEU A 1 95 ? 5.506 3.767 -0.532 1.00 93.06 95 LEU A N 1
ATOM 733 C CA . LEU A 1 95 ? 4.456 3.588 -1.519 1.00 93.06 95 LEU A CA 1
ATOM 734 C C . LEU A 1 95 ? 3.794 2.221 -1.344 1.00 93.06 95 LEU A C 1
ATOM 736 O O . LEU A 1 95 ? 4.462 1.182 -1.329 1.00 93.06 95 LEU A O 1
ATOM 740 N N . PHE A 1 96 ? 2.473 2.228 -1.199 1.00 92.06 96 PHE A N 1
ATOM 741 C CA . PHE A 1 96 ? 1.672 1.013 -1.169 1.00 92.06 96 PHE A CA 1
ATOM 742 C C . PHE A 1 96 ? 1.438 0.518 -2.598 1.00 92.06 96 PHE A C 1
ATOM 744 O O . PHE A 1 96 ? 0.937 1.267 -3.431 1.00 92.06 96 PHE A O 1
ATOM 751 N N . VAL A 1 97 ? 1.813 -0.730 -2.875 1.00 92.56 97 VAL A N 1
ATOM 752 C CA . VAL A 1 97 ? 1.774 -1.327 -4.216 1.00 92.56 97 VAL A CA 1
ATOM 753 C C . VAL A 1 97 ? 1.096 -2.696 -4.192 1.00 92.56 97 VAL A C 1
ATOM 755 O O . VAL A 1 97 ? 1.281 -3.473 -3.247 1.00 92.56 97 VAL A O 1
ATOM 758 N N . GLY A 1 98 ? 0.323 -3.001 -5.234 1.00 93.06 98 GLY A N 1
ATOM 759 C CA . GLY A 1 98 ? -0.455 -4.231 -5.367 1.00 93.06 98 GLY A CA 1
ATOM 760 C C . GLY A 1 98 ? 0.001 -5.053 -6.562 1.00 93.06 98 GLY A C 1
ATOM 761 O O . GLY A 1 98 ? 0.012 -4.572 -7.684 1.00 93.06 98 GLY A O 1
ATOM 762 N N . LYS A 1 99 ? 0.381 -6.318 -6.363 1.00 93.62 99 LYS A N 1
ATOM 763 C CA . LYS A 1 99 ? 0.936 -7.123 -7.459 1.00 93.62 99 LYS A CA 1
ATOM 764 C C . LYS A 1 99 ? -0.069 -7.288 -8.594 1.00 93.62 99 LYS A C 1
ATOM 766 O O . LYS A 1 99 ? -1.125 -7.880 -8.388 1.00 93.62 99 LYS A O 1
ATOM 771 N N . ILE A 1 100 ? 0.321 -6.900 -9.804 1.00 93.88 100 ILE A N 1
ATOM 772 C CA . ILE A 1 100 ? -0.497 -7.097 -10.997 1.00 93.88 100 ILE A CA 1
ATOM 773 C C . ILE A 1 100 ? -0.441 -8.573 -11.394 1.00 93.88 100 ILE A C 1
ATOM 775 O O . ILE A 1 100 ? 0.632 -9.164 -11.569 1.00 93.88 100 ILE A O 1
ATOM 779 N N . ARG A 1 101 ? -1.615 -9.192 -11.512 1.00 90.44 101 ARG A N 1
ATOM 780 C CA . ARG A 1 101 ? -1.790 -10.573 -11.980 1.00 90.44 101 ARG A CA 1
ATOM 781 C C . ARG A 1 101 ? -2.921 -10.619 -12.996 1.00 90.44 101 ARG A C 1
ATOM 783 O O . ARG A 1 101 ? -3.788 -9.756 -13.004 1.00 90.44 101 ARG A O 1
ATOM 790 N N . ASN A 1 102 ? -2.926 -11.647 -13.836 1.00 88.00 102 ASN A N 1
ATOM 791 C CA . ASN A 1 102 ? -4.005 -11.864 -14.794 1.00 88.00 102 ASN A CA 1
ATOM 792 C C . ASN A 1 102 ? -5.173 -12.628 -14.144 1.00 88.00 102 ASN A C 1
ATOM 794 O O . ASN A 1 102 ? -5.482 -13.752 -14.530 1.00 88.00 102 ASN A O 1
ATOM 798 N N . ASP A 1 103 ? -5.763 -12.048 -13.099 1.00 88.25 103 ASP A N 1
ATOM 799 C CA . ASP A 1 103 ? -6.958 -12.567 -12.434 1.00 88.25 103 ASP A CA 1
ATOM 800 C C . ASP A 1 103 ? -7.959 -11.436 -12.166 1.00 88.25 103 ASP A C 1
ATOM 802 O O . ASP A 1 103 ? -7.607 -10.259 -12.212 1.00 88.25 103 ASP A O 1
ATOM 806 N N . ALA A 1 104 ? -9.224 -11.782 -11.922 1.00 85.31 104 ALA A N 1
ATOM 807 C CA . ALA A 1 104 ? -10.310 -10.804 -11.831 1.00 85.31 104 ALA A CA 1
ATOM 808 C C . ALA A 1 104 ? -10.141 -9.776 -10.698 1.00 85.31 104 ALA A C 1
ATOM 810 O O . ALA A 1 104 ? -10.760 -8.718 -10.757 1.00 85.31 104 ALA A O 1
ATOM 811 N N . ILE A 1 105 ? -9.336 -10.082 -9.676 1.00 84.19 105 ILE A N 1
ATOM 812 C CA . ILE A 1 105 ? -9.186 -9.253 -8.477 1.00 84.19 105 ILE A CA 1
ATOM 813 C C . ILE A 1 105 ? -7.950 -8.354 -8.590 1.00 84.19 105 ILE A C 1
ATOM 815 O O . ILE A 1 105 ? -7.998 -7.198 -8.181 1.00 84.19 105 ILE A O 1
ATOM 819 N N . HIS A 1 106 ? -6.850 -8.866 -9.145 1.00 88.38 106 HIS A N 1
ATOM 820 C CA . HIS A 1 106 ? -5.551 -8.183 -9.125 1.00 88.38 106 HIS A CA 1
ATOM 821 C C . HIS A 1 106 ? -5.104 -7.632 -10.485 1.00 88.38 106 HIS A C 1
ATOM 823 O O . HIS A 1 106 ? -3.977 -7.130 -10.603 1.00 88.38 106 HIS A O 1
ATOM 829 N N . ARG A 1 107 ? -5.935 -7.749 -11.526 1.00 90.56 107 ARG A N 1
ATOM 830 C CA . ARG A 1 107 ? -5.626 -7.157 -12.830 1.00 90.56 107 ARG A CA 1
ATOM 831 C C . ARG A 1 107 ? -5.667 -5.635 -12.762 1.00 90.56 107 ARG A C 1
ATOM 833 O O . ARG A 1 107 ? -6.474 -5.049 -12.049 1.00 90.56 107 ARG A O 1
ATOM 840 N N . PHE A 1 108 ? -4.804 -5.011 -13.551 1.00 91.19 108 PHE A N 1
ATOM 841 C CA . PHE A 1 108 ? -4.858 -3.586 -13.834 1.00 91.19 108 PHE A CA 1
ATOM 842 C C . PHE A 1 108 ? -5.259 -3.425 -15.297 1.00 91.19 108 PHE A C 1
ATOM 844 O O . PHE A 1 108 ? -4.482 -3.766 -16.188 1.00 91.19 108 PHE A O 1
ATOM 851 N N . ASP A 1 109 ? -6.479 -2.944 -15.530 1.00 88.94 109 ASP A N 1
ATOM 852 C CA . ASP A 1 109 ? -7.034 -2.792 -16.883 1.00 88.94 109 ASP A CA 1
ATOM 853 C C . ASP A 1 109 ? -6.404 -1.606 -17.640 1.00 88.94 109 ASP A C 1
ATOM 855 O O . ASP A 1 109 ? -6.479 -1.526 -18.866 1.00 88.94 109 ASP A O 1
ATOM 859 N N . GLY A 1 110 ? -5.714 -0.719 -16.918 1.00 90.00 110 GLY A N 1
ATOM 860 C CA . GLY A 1 110 ? -5.066 0.451 -17.488 1.00 90.00 110 GLY A CA 1
ATOM 861 C C . GLY A 1 110 ? -6.036 1.583 -17.812 1.00 90.00 110 GLY A C 1
ATOM 862 O O . GLY A 1 110 ? -7.250 1.507 -17.635 1.00 90.00 110 GLY A O 1
ATOM 863 N N . TYR A 1 111 ? -5.459 2.672 -18.292 1.00 90.38 111 TYR A N 1
ATOM 864 C CA . TYR A 1 111 ? -6.173 3.788 -18.888 1.00 90.38 111 TYR A CA 1
ATOM 865 C C . TYR A 1 111 ? -6.245 3.622 -20.404 1.00 90.38 111 TYR A C 1
ATOM 867 O O . TYR A 1 111 ? -5.384 2.996 -21.022 1.00 90.38 111 TYR A O 1
ATOM 875 N N . VAL A 1 112 ? -7.208 4.310 -21.025 1.00 92.62 112 VAL A N 1
ATOM 876 C CA . VAL A 1 112 ? -7.293 4.429 -22.493 1.00 92.62 112 VAL A CA 1
ATOM 877 C C . VAL A 1 112 ? -5.965 4.928 -23.082 1.00 92.62 112 VAL A C 1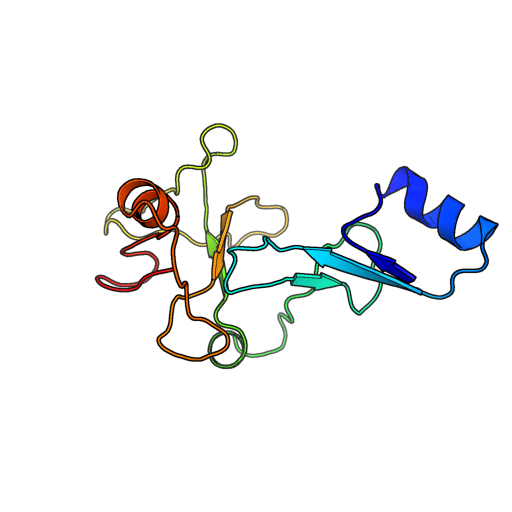
ATOM 879 O O . VAL A 1 112 ? -5.525 4.461 -24.129 1.00 92.62 112 VAL A O 1
ATOM 882 N N . ASN A 1 113 ? -5.288 5.845 -22.382 1.00 94.31 113 ASN A N 1
ATOM 883 C CA . ASN A 1 113 ? -3.941 6.274 -22.730 1.00 94.31 113 ASN A CA 1
ATOM 884 C C . ASN A 1 113 ? -2.890 5.302 -22.156 1.00 94.31 113 ASN A C 1
ATOM 886 O O . ASN A 1 113 ? -2.672 5.221 -20.942 1.00 94.31 113 ASN A O 1
ATOM 890 N N . GLN A 1 114 ? -2.178 4.602 -23.040 1.00 92.38 114 GLN A N 1
ATOM 891 C CA . GLN A 1 114 ? -1.132 3.652 -22.647 1.00 92.38 114 GLN A CA 1
ATOM 892 C C . GLN A 1 114 ? 0.086 4.312 -21.984 1.00 92.38 114 GLN A C 1
ATOM 894 O O . GLN A 1 114 ? 0.726 3.691 -21.130 1.00 92.38 114 GLN A O 1
ATOM 899 N N . ALA A 1 115 ? 0.399 5.565 -22.327 1.00 93.44 115 ALA A N 1
ATOM 900 C CA . ALA A 1 115 ? 1.491 6.296 -21.690 1.00 93.44 115 ALA A CA 1
ATOM 901 C C . ALA A 1 115 ? 1.171 6.571 -20.214 1.00 93.44 115 ALA A C 1
ATOM 903 O O . ALA A 1 115 ? 2.022 6.361 -19.353 1.00 93.44 115 ALA A O 1
ATOM 904 N N . GLU A 1 116 ? -0.074 6.944 -19.904 1.00 92.44 116 GLU A N 1
ATOM 905 C CA . GLU A 1 116 ? -0.523 7.129 -18.517 1.00 92.44 116 GLU A CA 1
ATOM 906 C C . GLU A 1 116 ? -0.603 5.800 -17.761 1.00 92.44 116 GLU A C 1
ATOM 908 O O . GLU A 1 116 ? -0.215 5.727 -16.597 1.00 92.44 116 GLU A O 1
ATOM 913 N N . SER A 1 117 ? -1.020 4.723 -18.434 1.00 91.62 117 SER A N 1
ATOM 914 C CA . SER A 1 117 ? -1.025 3.372 -17.852 1.00 91.62 117 SER A CA 1
ATOM 915 C C . SER A 1 117 ? 0.376 2.938 -17.436 1.00 91.62 117 SER A C 1
ATOM 917 O O . SER A 1 117 ? 0.584 2.446 -16.330 1.00 91.62 117 SER A O 1
ATOM 919 N N . SER A 1 118 ? 1.362 3.180 -18.301 1.00 91.75 118 SER A N 1
ATOM 920 C CA . SER A 1 118 ? 2.755 2.801 -18.055 1.00 91.75 118 SER A CA 1
ATOM 921 C C . SER A 1 118 ? 3.362 3.533 -16.858 1.00 91.75 118 SER A C 1
ATOM 923 O O . SER A 1 118 ? 4.233 2.978 -16.197 1.00 91.75 118 SER A O 1
ATOM 925 N N . LYS A 1 119 ? 2.880 4.742 -16.536 1.00 91.12 119 LYS A N 1
ATOM 926 C CA . LYS A 1 119 ? 3.305 5.496 -15.345 1.00 91.12 119 LYS A CA 1
ATOM 927 C C . LYS A 1 119 ? 2.753 4.920 -14.037 1.00 91.12 119 LYS A C 1
ATOM 929 O O . LYS A 1 119 ? 3.316 5.196 -12.983 1.00 91.12 119 LYS A O 1
ATOM 934 N N . LYS A 1 120 ? 1.654 4.157 -14.081 1.00 90.88 120 LYS A N 1
ATOM 935 C CA . LYS A 1 120 ? 1.049 3.520 -12.897 1.00 90.88 120 LYS A CA 1
ATOM 936 C C . LYS A 1 120 ? 1.601 2.132 -12.596 1.00 90.88 120 LYS A C 1
ATOM 938 O O . LYS A 1 120 ? 1.401 1.653 -11.490 1.00 90.88 120 LYS A O 1
ATOM 943 N N . VAL A 1 121 ? 2.285 1.508 -13.556 1.00 93.56 121 VAL A N 1
ATOM 944 C CA . VAL A 1 121 ? 2.838 0.159 -13.405 1.00 93.56 121 VAL A CA 1
ATOM 945 C C . VAL A 1 121 ? 4.290 0.231 -12.964 1.00 93.56 121 VAL A C 1
ATOM 947 O O . VAL A 1 121 ? 5.159 0.722 -13.690 1.00 93.56 121 VAL A O 1
ATOM 950 N N . LEU A 1 122 ? 4.576 -0.346 -11.804 1.00 94.81 122 LEU A N 1
ATOM 951 C CA . LEU A 1 122 ? 5.926 -0.472 -11.295 1.00 94.81 122 LEU A CA 1
ATOM 952 C C . LEU A 1 122 ? 6.518 -1.825 -11.696 1.00 94.81 122 LEU A C 1
ATOM 954 O O . LEU A 1 122 ? 6.057 -2.879 -11.267 1.00 94.81 122 LEU A O 1
ATOM 958 N N . LYS A 1 123 ? 7.578 -1.795 -12.509 1.00 95.50 123 LYS A N 1
ATOM 959 C CA . LYS A 1 123 ? 8.304 -2.998 -12.941 1.00 95.50 123 LYS A CA 1
ATOM 960 C C . LYS A 1 123 ? 9.527 -3.271 -12.073 1.00 95.50 123 LYS A C 1
ATOM 962 O O . LYS A 1 123 ? 10.127 -2.340 -11.517 1.00 95.50 123 LYS A O 1
ATOM 967 N N . ASP A 1 124 ? 9.937 -4.536 -12.035 1.00 96.06 124 ASP A N 1
ATOM 968 C CA . ASP A 1 124 ? 11.145 -5.001 -11.348 1.00 96.06 124 ASP A CA 1
ATOM 969 C C . ASP A 1 124 ? 11.158 -4.580 -9.868 1.00 96.06 124 ASP A C 1
ATOM 971 O O . ASP A 1 124 ? 12.079 -3.913 -9.392 1.00 96.06 124 ASP A O 1
ATOM 975 N N . VAL A 1 125 ? 10.094 -4.905 -9.144 1.00 95.94 125 VAL A N 1
ATOM 976 C CA . VAL A 1 125 ? 9.877 -4.532 -7.745 1.00 95.9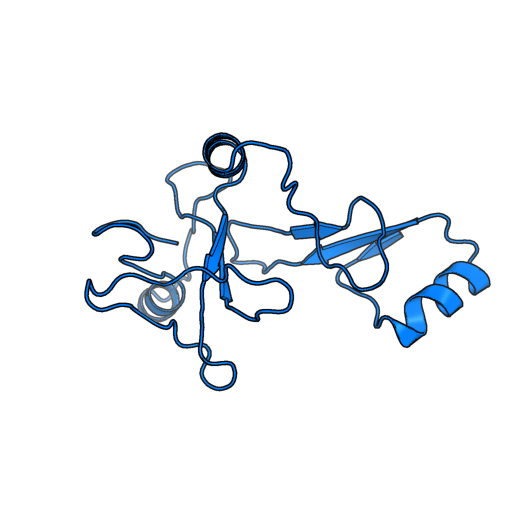4 125 VAL A CA 1
ATOM 977 C C . VAL A 1 125 ? 10.647 -5.458 -6.820 1.00 95.94 125 VAL A C 1
ATOM 979 O O . VAL A 1 125 ? 11.540 -4.999 -6.117 1.00 95.94 125 VAL A O 1
ATOM 982 N N . PHE A 1 126 ? 10.358 -6.761 -6.834 1.00 94.19 126 PHE A N 1
ATOM 983 C CA . PHE A 1 126 ? 11.057 -7.743 -5.991 1.00 94.19 126 PHE A CA 1
ATOM 984 C C . PHE A 1 126 ? 11.845 -8.767 -6.796 1.00 94.19 126 PHE A C 1
ATOM 986 O O . PHE A 1 126 ? 12.740 -9.416 -6.253 1.00 94.19 126 PHE A O 1
ATOM 993 N N . LYS A 1 127 ? 11.530 -8.923 -8.080 1.00 94.31 127 LYS A N 1
ATOM 994 C CA . LYS A 1 127 ? 12.271 -9.754 -9.027 1.00 94.31 127 LYS A CA 1
ATOM 995 C C . LYS A 1 127 ? 12.176 -9.156 -10.422 1.00 94.31 127 LYS A C 1
ATOM 997 O O . LYS A 1 127 ? 11.193 -8.511 -10.756 1.00 94.31 127 LYS A O 1
ATOM 1002 N N . LYS A 1 128 ? 13.170 -9.420 -11.267 1.00 94.69 128 LYS A N 1
ATOM 1003 C CA . LYS A 1 128 ? 13.098 -8.998 -12.668 1.00 94.69 128 LYS A CA 1
ATOM 1004 C C . LYS A 1 128 ? 11.854 -9.586 -13.348 1.00 94.69 128 LYS A C 1
ATOM 1006 O O . LYS A 1 128 ? 11.579 -10.780 -13.210 1.00 94.69 128 LYS A O 1
ATOM 1011 N N . GLY A 1 129 ? 11.098 -8.731 -14.031 1.00 93.88 129 GLY A N 1
ATOM 1012 C CA . GLY A 1 129 ? 9.868 -9.067 -14.744 1.00 93.88 129 GLY A CA 1
ATOM 1013 C C . GLY A 1 129 ? 8.592 -9.127 -13.898 1.00 93.88 129 GLY A C 1
ATOM 1014 O O . GLY A 1 129 ? 7.539 -9.426 -14.458 1.00 93.88 129 GLY A O 1
ATOM 1015 N N . ASP A 1 130 ? 8.632 -8.872 -12.584 1.00 94.69 130 ASP A N 1
ATOM 1016 C CA . ASP A 1 130 ? 7.385 -8.644 -11.846 1.00 94.69 130 ASP A CA 1
ATOM 1017 C C . ASP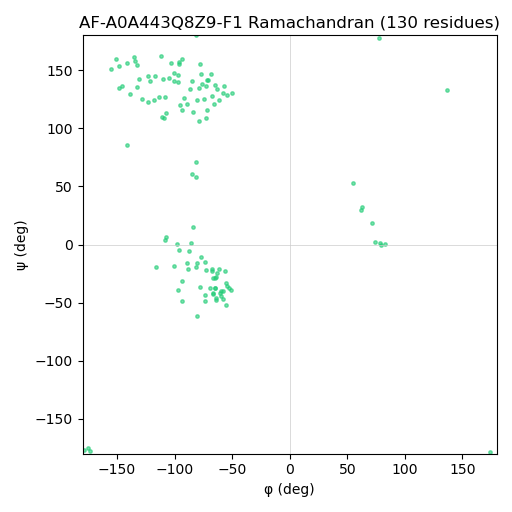 A 1 130 ? 6.829 -7.230 -12.084 1.00 94.69 130 ASP A C 1
ATOM 1019 O O . ASP A 1 130 ? 7.548 -6.303 -12.465 1.00 94.69 130 ASP A O 1
ATOM 1023 N N . ALA A 1 131 ? 5.513 -7.108 -11.906 1.00 94.81 131 ALA A N 1
ATOM 1024 C CA . ALA A 1 131 ? 4.767 -5.869 -12.046 1.00 94.81 131 ALA A CA 1
ATOM 1025 C C . ALA A 1 131 ? 3.832 -5.703 -10.845 1.00 94.81 131 ALA A C 1
ATOM 1027 O O . ALA A 1 131 ? 3.180 -6.666 -10.416 1.00 94.81 131 ALA A O 1
ATOM 1028 N N . PHE A 1 132 ? 3.810 -4.495 -10.301 1.00 93.69 132 PHE A N 1
ATOM 1029 C CA . PHE A 1 132 ? 2.936 -4.047 -9.224 1.00 93.69 132 PHE A CA 1
ATOM 1030 C C . PHE A 1 132 ? 2.311 -2.699 -9.587 1.00 93.69 132 PHE A C 1
ATOM 1032 O O . PHE A 1 132 ? 2.789 -2.078 -10.565 1.00 93.69 132 PHE A O 1
#

Foldseek 3Di:
DEEADDQLVCVVVVCVVVVPPAYKHKHDDPQALAIAIPPVRPRPDRHDDDPPDPPVVCCVVFVKFFFAADPVPLHFDADPVRATHGDPDPPDHGDIHGWDDPDPRRHRPADPDVVRRVVNWDARHPHHGTID

Secondary structure (DSSP, 8-state):
-EES---TTTHHHHHHHHT-S--EEEE--TT-S--EEETT--TT-S----SSS-HHHHHHHS-EEEE-B-TTT-PBPB-TTSPBPB--STT---EEEE---SSTTT-----SSHHHHHHHPPBSSSSTT-B-

Nearest PDB structures (foldseek):
  1qya-assembly1_A  TM=4.952E-01  e=9.648E+00  Escherichia coli

InterPro domains:
  IPR042099 ANL, N-terminal domain [G3DSA:3.40.50.12780] (1-132)

Organism: NCBI:txid299467

pLDDT: mean 89.7, std 5.24, range [71.69, 97.12]

Mean predicted aligned error: 4.66 Å